Protein AF-F7WYX4-F1 (afdb_monomer_lite)

Organism: NCBI:txid261317

Structure (mmCIF, N/CA/C/O backbone):
data_AF-F7WYX4-F1
#
_entry.id   AF-F7WYX4-F1
#
loop_
_atom_site.group_PDB
_atom_site.id
_atom_site.type_symbol
_atom_site.label_atom_id
_atom_site.label_alt_id
_atom_site.label_comp_id
_atom_site.label_asym_id
_atom_site.label_entity_id
_atom_site.label_seq_id
_atom_site.pdbx_PDB_ins_code
_atom_site.Cartn_x
_atom_site.Cartn_y
_atom_site.Cartn_z
_atom_site.occupancy
_atom_site.B_iso_or_equiv
_atom_site.auth_seq_id
_atom_site.auth_comp_id
_atom_site.auth_asym_id
_atom_site.auth_atom_id
_atom_site.pdbx_PDB_model_num
ATOM 1 N N . MET A 1 1 ? -38.780 24.862 14.239 1.00 64.44 1 MET A N 1
ATOM 2 C CA . MET A 1 1 ? -38.043 23.805 13.497 1.00 64.44 1 MET A CA 1
ATOM 3 C C . MET A 1 1 ? -36.578 24.161 13.174 1.00 64.44 1 MET A C 1
ATOM 5 O O . MET A 1 1 ? -35.727 23.282 13.245 1.00 64.44 1 MET A O 1
ATOM 9 N N . TYR A 1 2 ? -36.233 25.423 12.870 1.00 73.75 2 TYR A N 1
ATOM 10 C CA . TYR A 1 2 ? -34.853 25.835 12.524 1.00 73.75 2 TYR A CA 1
ATOM 11 C C . TYR A 1 2 ? -33.871 25.843 13.718 1.00 73.75 2 TYR A C 1
ATOM 13 O O . TYR A 1 2 ? -32.739 25.372 13.615 1.00 73.75 2 TYR A O 1
ATOM 21 N N . ILE A 1 3 ? -34.338 26.281 14.891 1.00 72.44 3 ILE A N 1
ATOM 22 C CA . ILE A 1 3 ? -33.529 26.402 16.119 1.00 72.44 3 ILE A CA 1
ATOM 23 C C . ILE A 1 3 ? -33.015 25.034 16.606 1.00 72.44 3 ILE A C 1
ATOM 25 O O . ILE A 1 3 ? -31.857 24.904 16.998 1.00 72.44 3 ILE A O 1
ATOM 29 N N . GLN A 1 4 ? -33.822 23.974 16.478 1.00 79.62 4 GLN A N 1
ATOM 30 C CA . GLN A 1 4 ? -33.411 22.610 16.835 1.00 79.62 4 GLN A CA 1
ATOM 31 C C . GLN A 1 4 ? -32.272 22.083 15.945 1.00 79.62 4 GLN A C 1
ATOM 33 O O . GLN A 1 4 ? -31.374 21.401 16.441 1.00 79.62 4 GLN A O 1
ATOM 38 N N . LYS A 1 5 ? -32.250 22.430 14.647 1.00 73.62 5 LYS A N 1
ATOM 39 C CA . LYS A 1 5 ? -31.145 22.058 13.741 1.00 73.62 5 LYS A CA 1
ATOM 40 C C . LYS A 1 5 ? -29.833 22.733 14.145 1.00 73.62 5 LYS A C 1
ATOM 42 O O . LYS A 1 5 ? -28.790 22.078 14.141 1.00 73.62 5 LYS A O 1
ATOM 47 N N . ILE A 1 6 ? -29.885 24.010 14.527 1.00 77.56 6 ILE A N 1
ATOM 48 C CA . ILE A 1 6 ? -28.706 24.765 14.977 1.00 77.56 6 ILE A CA 1
ATOM 49 C C . ILE A 1 6 ? -28.170 24.185 16.287 1.00 77.56 6 ILE A C 1
ATOM 51 O O . ILE A 1 6 ? -26.972 23.915 16.388 1.00 77.56 6 ILE A O 1
ATOM 55 N N . TYR A 1 7 ? -29.053 23.910 17.250 1.00 78.38 7 TYR A N 1
ATOM 56 C CA . TYR A 1 7 ? -28.673 23.349 18.546 1.00 78.38 7 TYR A CA 1
ATOM 57 C C . TYR A 1 7 ? -27.979 21.987 18.397 1.00 78.38 7 TYR A C 1
ATOM 59 O O . TYR A 1 7 ? -26.885 21.768 18.923 1.00 78.38 7 TYR A O 1
ATOM 67 N N . LYS A 1 8 ? -28.545 21.100 17.567 1.00 74.62 8 LYS A N 1
ATOM 68 C CA . LYS A 1 8 ? -27.957 19.785 17.280 1.00 74.62 8 LYS A CA 1
ATOM 69 C C . LYS A 1 8 ? -26.586 19.911 16.602 1.00 74.62 8 LYS A C 1
ATOM 71 O O . LYS A 1 8 ? -25.646 19.210 16.974 1.00 74.62 8 LYS A O 1
ATOM 76 N N . LYS A 1 9 ? -26.441 20.827 15.634 1.00 76.75 9 LYS A N 1
ATOM 77 C CA . LYS A 1 9 ? -25.167 21.101 14.941 1.00 76.75 9 LYS A CA 1
ATOM 78 C C . LYS A 1 9 ? -24.093 21.614 15.905 1.00 76.75 9 LYS A C 1
ATOM 80 O O . LYS A 1 9 ? -22.943 21.189 15.809 1.00 76.75 9 LYS A O 1
ATOM 85 N N . TYR A 1 10 ? -24.467 22.483 16.842 1.00 76.44 10 TYR A N 1
ATOM 86 C CA . TYR A 1 10 ? -23.552 23.049 17.831 1.00 76.44 10 TYR A CA 1
ATOM 87 C C . TYR A 1 10 ? -23.052 21.992 18.828 1.00 76.44 10 TYR A C 1
ATOM 89 O O . TYR A 1 10 ? -21.844 21.854 19.019 1.00 76.44 10 TYR A O 1
ATOM 97 N N . ILE A 1 11 ? -23.958 21.174 19.372 1.00 77.38 11 ILE A N 1
ATOM 98 C CA . ILE A 1 11 ? -23.621 20.061 20.275 1.00 77.38 11 ILE A CA 1
ATOM 99 C C . ILE A 1 11 ? -22.685 19.056 19.608 1.00 77.38 11 ILE A C 1
ATOM 101 O O . ILE A 1 11 ? -21.669 18.668 20.183 1.00 77.38 11 ILE A O 1
ATOM 105 N N . TYR A 1 12 ? -22.977 18.664 18.367 1.00 77.00 12 TYR A N 1
ATOM 106 C CA . TYR A 1 12 ? -22.134 17.703 17.664 1.00 77.00 12 TYR A CA 1
ATOM 107 C C . TYR A 1 12 ? -20.720 18.218 17.398 1.00 77.00 12 TYR A C 1
ATOM 109 O O . TYR A 1 12 ? -19.785 17.420 17.425 1.00 77.00 12 TYR A O 1
ATOM 117 N N . ARG A 1 13 ? -20.556 19.527 17.177 1.00 74.19 13 ARG A N 1
ATOM 118 C CA . ARG A 1 13 ? -19.239 20.139 16.975 1.00 74.19 13 ARG A CA 1
ATOM 119 C C . ARG A 1 13 ? -18.391 20.089 18.246 1.00 74.19 13 ARG A C 1
ATOM 121 O O . ARG A 1 13 ? -17.196 19.823 18.168 1.00 74.19 13 ARG A O 1
ATOM 128 N N . HIS A 1 14 ? -18.994 20.316 19.410 1.00 71.75 14 HIS A N 1
ATOM 129 C CA . HIS A 1 14 ? -18.281 20.248 20.689 1.00 71.75 14 HIS A CA 1
ATOM 130 C C . HIS A 1 14 ? -17.919 18.820 21.088 1.00 71.75 14 HIS A C 1
ATOM 132 O O . HIS A 1 14 ? -16.806 18.584 21.543 1.00 71.75 14 HIS A O 1
ATOM 138 N N . ILE A 1 15 ? -18.795 17.850 20.819 1.00 75.88 15 ILE A N 1
ATOM 139 C CA . ILE A 1 15 ? -18.499 16.427 21.049 1.00 75.88 15 ILE A CA 1
ATOM 140 C C . ILE A 1 15 ? -17.307 15.967 20.200 1.00 75.88 15 ILE A C 1
ATOM 142 O O . ILE A 1 15 ? -16.460 15.222 20.685 1.00 75.88 15 ILE A O 1
ATOM 146 N N . GLU A 1 16 ? -17.205 16.413 18.945 1.00 73.50 16 GLU A N 1
ATOM 147 C CA . GLU A 1 16 ? -16.039 16.104 18.110 1.00 73.50 16 GLU A CA 1
ATOM 148 C C . GLU A 1 16 ? -14.760 16.725 18.670 1.00 73.50 16 GLU A C 1
ATOM 150 O O . GLU A 1 16 ? -13.762 16.020 18.793 1.00 73.50 16 GLU A O 1
ATOM 155 N N . LYS A 1 17 ? -14.795 17.997 19.086 1.00 73.94 17 LYS A N 1
ATOM 156 C CA . LYS A 1 17 ? -13.642 18.654 19.721 1.00 73.94 17 LYS A CA 1
ATOM 157 C C . LYS A 1 17 ? -13.162 17.907 20.967 1.00 73.94 17 LYS A C 1
ATOM 159 O O . LYS A 1 17 ? -11.965 17.701 21.113 1.00 73.94 17 LYS A O 1
ATOM 164 N N . ILE A 1 18 ? -14.082 17.443 21.816 1.00 74.19 18 ILE A N 1
ATOM 165 C CA . ILE A 1 18 ? -13.748 16.667 23.021 1.00 74.19 18 ILE A CA 1
ATOM 166 C C . ILE A 1 18 ? -13.075 15.339 22.650 1.00 74.19 18 ILE A C 1
ATOM 168 O O . ILE A 1 18 ? -12.063 14.975 23.248 1.00 74.19 18 ILE A O 1
ATOM 172 N N . LYS A 1 19 ? -13.578 14.636 21.625 1.00 74.44 19 LYS A N 1
ATOM 173 C CA . LYS A 1 19 ? -12.948 13.397 21.140 1.00 74.44 19 LYS A CA 1
ATOM 174 C C . LYS A 1 19 ? -11.538 13.650 20.603 1.00 74.44 19 LYS A C 1
ATOM 176 O O . LYS A 1 19 ? -10.620 12.921 20.964 1.00 74.44 19 LYS A O 1
ATOM 181 N N . TRP A 1 20 ? -11.336 14.706 19.818 1.00 74.31 20 TRP A N 1
ATOM 182 C CA . TRP A 1 20 ? -10.003 15.083 19.336 1.00 74.31 20 TRP A CA 1
ATOM 183 C C . TRP A 1 20 ? -9.052 15.474 20.476 1.00 74.31 20 TRP A C 1
ATOM 185 O O . TRP A 1 20 ? -7.916 15.006 20.494 1.00 74.31 20 TRP A O 1
ATOM 195 N N . CYS A 1 21 ? -9.520 16.228 21.476 1.00 72.25 21 CYS A N 1
ATOM 196 C CA . CYS A 1 21 ? -8.735 16.526 22.677 1.00 72.25 21 CYS A CA 1
ATOM 197 C C . CYS A 1 21 ? -8.319 15.256 23.432 1.00 72.25 21 CYS A C 1
ATOM 199 O O . CYS A 1 21 ? -7.176 15.176 23.870 1.00 72.25 21 CYS A O 1
ATOM 201 N N . SER A 1 22 ? -9.193 14.248 23.549 1.00 72.06 22 SER A N 1
ATOM 202 C CA . SER A 1 22 ? -8.821 12.980 24.199 1.00 72.06 22 SER A CA 1
ATOM 203 C C . SER A 1 22 ? -7.710 12.236 23.453 1.00 72.06 22 SER A C 1
ATOM 205 O O . SER A 1 22 ? -6.797 11.719 24.090 1.00 72.06 22 SER A O 1
ATOM 207 N N . ILE A 1 23 ? -7.724 12.246 22.115 1.00 75.00 23 ILE A N 1
ATOM 208 C CA . ILE A 1 23 ? -6.678 11.618 21.292 1.00 75.00 23 ILE A CA 1
ATOM 209 C C . ILE A 1 23 ? -5.335 12.322 21.515 1.00 75.00 23 ILE A C 1
ATOM 211 O O . ILE A 1 23 ? -4.320 11.660 21.720 1.00 75.00 23 ILE A O 1
ATOM 215 N N . ILE A 1 24 ? -5.338 13.657 21.533 1.00 76.12 24 ILE A N 1
ATOM 216 C CA . ILE A 1 24 ? -4.138 14.472 21.774 1.00 76.12 24 ILE A CA 1
ATOM 217 C C . ILE A 1 24 ? -3.589 14.231 23.186 1.00 76.12 24 ILE A C 1
ATOM 219 O O . ILE A 1 24 ? -2.383 14.066 23.353 1.00 76.12 24 ILE A O 1
ATOM 223 N N . LEU A 1 25 ? -4.461 14.150 24.194 1.00 73.75 25 LEU A N 1
ATOM 224 C CA . LEU A 1 25 ? -4.069 13.862 25.575 1.00 73.75 25 LEU A CA 1
ATOM 225 C C . LEU A 1 25 ? -3.387 12.488 25.691 1.00 73.75 25 LEU A C 1
ATOM 227 O O . LEU A 1 25 ? -2.327 12.374 26.303 1.00 73.75 25 LEU A O 1
ATOM 231 N N . ILE A 1 26 ? -3.963 11.459 25.061 1.00 74.50 26 ILE A N 1
ATOM 232 C CA . ILE A 1 26 ? -3.391 10.105 25.022 1.00 74.50 26 ILE A CA 1
ATOM 233 C C . ILE A 1 26 ? -2.033 10.119 24.305 1.00 74.50 26 ILE A C 1
ATOM 235 O O . ILE A 1 26 ? -1.088 9.497 24.779 1.00 74.50 26 ILE A O 1
ATOM 239 N N . PHE A 1 27 ? -1.901 10.871 23.211 1.00 71.69 27 PHE A N 1
ATOM 240 C CA . PHE A 1 27 ? -0.636 11.020 22.489 1.00 71.69 27 PHE A CA 1
ATOM 241 C C . PHE A 1 27 ? 0.464 11.655 23.354 1.00 71.69 27 PHE A C 1
ATOM 243 O O . PHE A 1 27 ? 1.585 11.155 23.404 1.00 71.69 27 PHE A O 1
ATOM 250 N N . ILE A 1 28 ? 0.133 12.703 24.112 1.00 71.00 28 ILE A N 1
ATOM 251 C CA . ILE A 1 28 ? 1.062 13.363 25.043 1.00 71.00 28 ILE A CA 1
ATOM 252 C C . ILE A 1 28 ? 1.506 12.407 26.163 1.00 71.00 28 ILE A C 1
ATOM 254 O O . ILE A 1 28 ? 2.692 12.354 26.489 1.00 71.00 28 ILE A O 1
ATOM 258 N N . LEU A 1 29 ? 0.585 11.609 26.713 1.00 68.25 29 LEU A N 1
ATOM 259 C CA . LEU A 1 29 ? 0.895 10.579 27.715 1.00 68.25 29 LEU A CA 1
ATOM 260 C C . LEU A 1 29 ? 1.870 9.516 27.170 1.00 68.25 29 LEU A C 1
ATOM 262 O O . LEU A 1 29 ? 2.728 9.031 27.905 1.00 68.25 29 LEU A O 1
ATOM 266 N N . ILE A 1 30 ? 1.787 9.184 25.878 1.00 68.88 30 ILE A N 1
ATOM 267 C CA . ILE A 1 30 ? 2.705 8.247 25.209 1.00 68.88 30 ILE A CA 1
ATOM 268 C C . ILE A 1 30 ? 4.104 8.852 25.056 1.00 68.88 30 ILE A C 1
ATOM 270 O O . ILE A 1 30 ? 5.082 8.203 25.429 1.00 68.88 30 ILE A O 1
ATOM 274 N N . LEU A 1 31 ? 4.219 10.095 24.567 1.00 67.00 31 LEU A N 1
ATOM 275 C CA . LEU A 1 31 ? 5.518 10.782 24.472 1.00 67.00 31 LEU A CA 1
ATOM 276 C C . LEU A 1 31 ? 6.188 10.924 25.844 1.00 67.00 31 LEU A C 1
ATOM 278 O O . LEU A 1 31 ? 7.409 10.787 25.965 1.00 67.00 31 LEU A O 1
ATOM 282 N N . SER A 1 32 ? 5.383 11.177 26.878 1.00 65.06 32 SER A N 1
ATOM 283 C CA . SER A 1 32 ? 5.852 11.251 28.258 1.00 65.06 32 SER A CA 1
ATOM 284 C C . SER A 1 32 ? 6.422 9.908 28.729 1.00 65.06 32 SER A C 1
ATOM 286 O O . SER A 1 32 ? 7.544 9.874 29.233 1.00 65.06 32 SER A O 1
ATOM 288 N N . ASN A 1 33 ? 5.722 8.796 28.476 1.00 67.31 33 ASN A N 1
ATOM 289 C CA . ASN A 1 33 ? 6.205 7.454 28.819 1.00 67.31 33 ASN A CA 1
ATOM 290 C C . ASN A 1 33 ? 7.493 7.072 28.072 1.00 67.31 33 ASN A C 1
ATOM 292 O O . ASN A 1 33 ? 8.434 6.590 28.698 1.00 67.31 33 ASN A O 1
ATOM 296 N N . TYR A 1 34 ? 7.579 7.347 26.767 1.00 65.88 34 TYR A N 1
ATOM 297 C CA . TYR A 1 34 ? 8.790 7.078 25.978 1.00 65.88 34 TYR A CA 1
ATOM 298 C C . TYR A 1 34 ? 10.016 7.828 26.525 1.00 65.88 34 TYR A C 1
ATOM 300 O O . TYR A 1 34 ? 11.110 7.276 26.636 1.00 65.88 34 TYR A O 1
ATOM 308 N N . SER A 1 35 ? 9.824 9.084 26.935 1.00 63.06 35 SER A N 1
ATOM 309 C CA . SER A 1 35 ? 10.899 9.897 27.516 1.00 63.06 35 SER A CA 1
ATOM 310 C C . SER A 1 35 ? 11.387 9.355 28.868 1.00 63.06 35 SER A C 1
ATOM 312 O O . SER A 1 35 ? 12.563 9.511 29.201 1.00 63.06 35 SER A O 1
ATOM 314 N N . PHE A 1 36 ? 10.511 8.708 29.647 1.00 60.38 36 PHE A N 1
ATOM 315 C CA . PHE A 1 36 ? 10.855 8.102 30.938 1.00 60.38 36 PHE A CA 1
ATOM 316 C C . PHE A 1 36 ? 11.658 6.800 30.793 1.00 60.38 36 PHE A C 1
ATOM 318 O O . PHE A 1 36 ? 12.568 6.557 31.588 1.00 60.38 36 PHE A O 1
ATOM 325 N N . GLU A 1 37 ? 11.386 5.989 29.768 1.00 57.62 37 GLU A N 1
ATOM 326 C CA . GLU A 1 37 ? 12.102 4.726 29.535 1.00 57.62 37 GLU A CA 1
ATOM 327 C C . GLU A 1 37 ? 13.571 4.924 29.139 1.00 57.62 37 GLU A C 1
ATOM 329 O O . GLU A 1 37 ? 14.415 4.114 29.514 1.00 57.62 37 GLU A O 1
ATOM 334 N N . ASN A 1 38 ? 13.922 6.042 28.494 1.00 56.91 38 ASN A N 1
ATOM 335 C CA . ASN A 1 38 ? 15.322 6.373 28.194 1.00 56.91 38 ASN A CA 1
ATOM 336 C C . ASN A 1 38 ? 16.199 6.571 29.450 1.00 56.91 38 ASN A C 1
ATOM 338 O O . ASN A 1 38 ? 17.423 6.551 29.341 1.00 56.91 38 ASN A O 1
ATOM 342 N N . LYS A 1 39 ? 15.607 6.759 30.641 1.00 58.72 39 LYS A N 1
ATOM 343 C CA . LYS A 1 39 ? 16.338 6.894 31.915 1.00 58.72 39 LYS A CA 1
ATOM 344 C C . LYS A 1 39 ? 16.502 5.584 32.687 1.00 58.72 39 LYS A C 1
ATOM 346 O O . LYS A 1 39 ? 17.394 5.501 33.526 1.00 58.72 39 LYS A O 1
ATOM 351 N N . MET A 1 40 ? 15.670 4.571 32.442 1.00 54.72 40 MET A N 1
ATOM 352 C CA . MET A 1 40 ? 15.713 3.297 33.165 1.00 54.72 40 MET A CA 1
ATOM 353 C C . MET A 1 40 ? 15.946 2.153 32.181 1.00 54.72 40 MET A C 1
ATOM 355 O O . MET A 1 40 ? 15.051 1.739 31.455 1.00 54.72 40 MET A O 1
ATOM 359 N N . ASN A 1 41 ? 17.167 1.616 32.190 1.00 54.94 41 ASN A N 1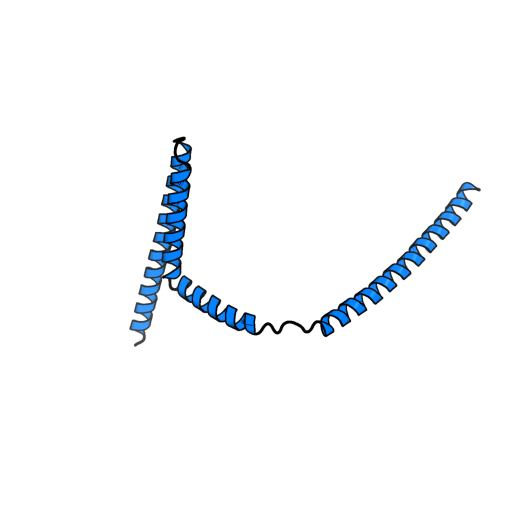
ATOM 360 C CA . ASN A 1 41 ? 17.710 0.649 31.226 1.00 54.94 41 ASN A CA 1
ATOM 361 C C . ASN A 1 41 ? 17.045 -0.753 31.218 1.00 54.94 41 ASN A C 1
ATOM 363 O O . ASN A 1 41 ? 17.619 -1.711 30.708 1.00 54.94 41 ASN A O 1
ATOM 367 N N . SER A 1 42 ? 15.839 -0.896 31.766 1.00 54.78 42 SER A N 1
ATOM 368 C CA . SER A 1 42 ? 15.110 -2.157 31.885 1.00 54.78 42 SER A CA 1
ATOM 369 C C . SER A 1 42 ? 13.638 -1.940 31.563 1.00 54.78 42 SER A C 1
ATOM 371 O O . SER A 1 42 ? 12.863 -1.672 32.471 1.00 54.78 42 SER A O 1
ATOM 373 N N . THR A 1 43 ? 13.271 -2.074 30.278 1.00 62.69 43 THR A N 1
ATOM 374 C CA . THR A 1 43 ? 12.122 -2.873 29.780 1.00 62.69 43 THR A CA 1
ATOM 375 C C . THR A 1 43 ? 11.651 -2.442 28.381 1.00 62.69 43 THR A C 1
ATOM 377 O O . THR A 1 43 ? 10.528 -1.976 28.211 1.00 62.69 43 THR A O 1
ATOM 380 N N . LYS A 1 44 ? 12.450 -2.689 27.333 1.00 64.50 44 LYS A N 1
ATOM 381 C CA . LYS A 1 44 ? 12.035 -2.458 25.927 1.00 64.50 44 LYS A CA 1
ATOM 382 C C . LYS A 1 44 ? 10.709 -3.153 25.557 1.00 64.50 44 LYS A C 1
ATOM 384 O O . LYS A 1 44 ? 9.947 -2.659 24.737 1.00 64.50 44 LYS A O 1
ATOM 389 N N . ILE A 1 45 ? 10.415 -4.288 26.195 1.00 66.12 45 ILE A N 1
ATOM 390 C CA . ILE A 1 45 ? 9.194 -5.074 25.966 1.00 66.12 45 ILE A CA 1
ATOM 391 C C . ILE A 1 45 ? 7.944 -4.354 26.503 1.00 66.12 45 ILE A C 1
ATOM 393 O O . ILE A 1 45 ? 6.894 -4.409 25.868 1.00 66.12 45 ILE A O 1
ATOM 397 N N . LYS A 1 46 ? 8.044 -3.641 27.636 1.00 67.81 46 LYS A N 1
ATOM 398 C CA . LYS A 1 46 ? 6.900 -2.907 28.203 1.00 67.81 46 LYS A CA 1
ATOM 399 C C . LYS A 1 46 ? 6.515 -1.737 27.298 1.00 67.81 46 LYS A C 1
ATOM 401 O O . LYS A 1 46 ? 5.337 -1.611 26.976 1.00 67.81 46 LYS A O 1
ATOM 406 N N . SER A 1 47 ? 7.501 -0.991 26.802 1.00 66.56 47 SER A N 1
ATOM 407 C CA . SER A 1 47 ? 7.331 0.068 25.797 1.00 66.56 47 SER A CA 1
ATOM 408 C C . SER A 1 47 ? 6.475 -0.363 24.610 1.00 66.56 47 SER A C 1
ATOM 410 O O . SER A 1 47 ? 5.478 0.272 24.269 1.00 66.56 47 SER A O 1
ATOM 412 N N . ILE A 1 48 ? 6.832 -1.504 24.014 1.00 68.94 48 ILE A N 1
ATOM 413 C CA . ILE A 1 48 ? 6.179 -2.040 22.818 1.00 68.94 48 ILE A CA 1
ATOM 414 C C . ILE A 1 48 ? 4.734 -2.439 23.122 1.00 68.94 48 ILE A C 1
ATOM 416 O O . ILE A 1 48 ? 3.839 -2.144 22.332 1.00 68.94 48 ILE A O 1
ATOM 420 N N . ILE A 1 49 ? 4.485 -3.065 24.275 1.00 72.31 49 ILE A N 1
ATOM 421 C CA . ILE A 1 49 ? 3.138 -3.481 24.684 1.00 72.31 49 ILE A CA 1
ATOM 422 C C . ILE A 1 49 ? 2.247 -2.259 24.943 1.00 72.31 49 ILE A C 1
ATOM 424 O O . ILE A 1 49 ? 1.124 -2.208 24.440 1.00 72.31 49 ILE A O 1
ATOM 428 N N . TYR A 1 50 ? 2.740 -1.248 25.666 1.00 70.25 50 TYR A N 1
ATOM 429 C CA . TYR A 1 50 ? 1.985 -0.013 25.904 1.00 70.25 50 TYR A CA 1
ATOM 430 C C . TYR A 1 50 ? 1.765 0.786 24.608 1.00 70.25 50 TYR A C 1
ATOM 432 O O . TYR A 1 50 ? 0.673 1.312 24.383 1.00 70.25 50 TYR A O 1
ATOM 440 N N . GLY A 1 51 ? 2.751 0.818 23.710 1.00 70.12 51 GLY A N 1
ATOM 441 C CA . GLY A 1 51 ? 2.620 1.406 22.376 1.00 70.12 51 GLY A CA 1
ATOM 442 C C . GLY A 1 51 ? 1.558 0.702 21.523 1.00 70.12 51 GLY A C 1
ATOM 443 O O . GLY A 1 51 ? 0.678 1.349 20.961 1.00 70.12 51 GLY A O 1
ATOM 444 N N . ALA A 1 52 ? 1.566 -0.630 21.479 1.00 70.56 52 ALA A N 1
ATOM 445 C CA . ALA A 1 52 ? 0.573 -1.400 20.731 1.00 70.56 52 ALA A CA 1
ATOM 446 C C . ALA A 1 52 ? -0.848 -1.219 21.294 1.00 70.56 52 ALA A C 1
ATOM 448 O O . ALA A 1 52 ? -1.792 -0.978 20.539 1.00 70.56 52 ALA A O 1
ATOM 449 N N . LEU A 1 53 ? -1.002 -1.275 22.622 1.00 72.62 53 LEU A N 1
ATOM 450 C CA . LEU A 1 53 ? -2.298 -1.120 23.287 1.00 72.62 53 LEU A CA 1
ATOM 451 C C . LEU A 1 53 ? -2.898 0.273 23.043 1.00 72.62 53 LEU A C 1
ATOM 453 O O . LEU A 1 53 ? -4.101 0.414 22.828 1.00 72.62 53 LEU A O 1
ATOM 457 N N . THR A 1 54 ? -2.062 1.310 23.024 1.00 68.88 54 THR A N 1
ATOM 458 C CA . THR A 1 54 ? -2.518 2.682 22.778 1.00 68.88 54 THR A CA 1
ATOM 459 C C . THR A 1 54 ? -2.919 2.917 21.328 1.00 68.88 54 THR A C 1
ATOM 461 O O . THR A 1 54 ? -3.976 3.502 21.092 1.00 68.88 54 THR A O 1
ATOM 464 N N . VAL A 1 55 ? -2.161 2.407 20.353 1.00 73.62 55 VAL A N 1
ATOM 465 C CA . VAL A 1 55 ? -2.545 2.463 18.931 1.00 73.62 55 VAL A CA 1
ATOM 466 C C . VAL A 1 55 ? -3.880 1.747 18.696 1.00 73.62 55 VAL A C 1
ATOM 468 O O . VAL A 1 55 ? -4.747 2.264 17.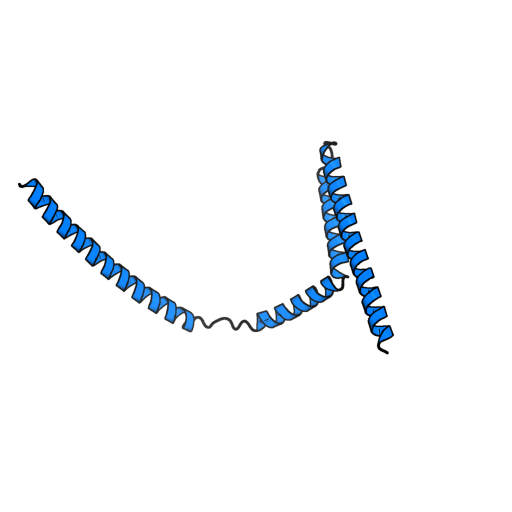985 1.00 73.62 55 VAL A O 1
ATOM 471 N N . LEU A 1 56 ? -4.102 0.601 19.346 1.00 73.69 56 LEU A N 1
ATOM 472 C CA . LEU A 1 56 ? -5.380 -0.118 19.307 1.00 73.69 56 LEU A CA 1
ATOM 473 C C . LEU A 1 56 ? -6.528 0.703 19.917 1.00 73.69 56 LEU A C 1
ATOM 475 O O . LEU A 1 56 ? -7.596 0.816 19.316 1.00 73.69 56 LEU A O 1
ATOM 479 N N . CYS A 1 57 ? -6.314 1.343 21.067 1.00 71.88 57 CYS A N 1
ATOM 480 C CA . CYS A 1 57 ? -7.325 2.199 21.692 1.00 71.88 57 CYS A CA 1
ATOM 481 C C . CYS A 1 57 ? -7.662 3.431 20.836 1.00 71.88 57 CYS A C 1
ATOM 483 O O . CYS A 1 57 ? -8.837 3.733 20.624 1.00 71.88 57 CYS A O 1
ATOM 485 N N . ILE A 1 58 ? -6.651 4.127 20.308 1.00 72.00 58 ILE A N 1
ATOM 486 C CA . ILE A 1 58 ? -6.835 5.335 19.489 1.00 72.00 58 ILE A CA 1
ATOM 487 C C . ILE A 1 58 ? -7.549 4.989 18.181 1.00 72.00 58 ILE A C 1
ATOM 489 O O . ILE A 1 58 ? -8.499 5.674 17.802 1.00 72.00 58 ILE A O 1
ATOM 493 N N . SER A 1 59 ? -7.132 3.911 17.509 1.00 68.88 59 SER A N 1
ATOM 494 C CA . SER A 1 59 ? -7.773 3.455 16.271 1.00 68.88 59 SER A CA 1
ATOM 495 C C . SER A 1 59 ? -9.224 3.031 16.508 1.00 68.88 59 SER A C 1
ATOM 497 O O . SER A 1 59 ? -10.105 3.445 15.755 1.00 68.88 59 SER A O 1
ATOM 499 N N . SER A 1 60 ? -9.506 2.310 17.598 1.00 69.94 60 SER A N 1
ATOM 500 C CA . SER A 1 60 ? -10.870 1.952 18.000 1.00 69.94 60 SER A CA 1
ATOM 501 C C . SER A 1 60 ? -11.739 3.198 18.210 1.00 69.94 60 SER A C 1
ATOM 503 O O . SER A 1 60 ? -12.783 3.345 17.569 1.00 69.94 60 SER A O 1
ATOM 505 N N . ILE A 1 61 ? -11.270 4.171 19.006 1.00 69.94 61 ILE A N 1
ATOM 506 C CA . ILE A 1 61 ? -11.971 5.449 19.212 1.00 69.94 61 ILE A CA 1
ATOM 507 C C . ILE A 1 61 ? -12.211 6.169 17.879 1.00 69.94 61 ILE A C 1
ATOM 509 O O . ILE A 1 61 ? -13.308 6.694 17.658 1.00 69.94 61 ILE A O 1
ATOM 513 N N . PHE A 1 62 ? -11.213 6.182 16.991 1.00 70.00 62 PHE A N 1
ATOM 514 C CA . PHE A 1 62 ? -11.289 6.834 15.689 1.00 70.00 62 PHE A CA 1
ATOM 515 C C . PHE A 1 62 ? -12.389 6.227 14.813 1.00 70.00 62 PHE A C 1
ATOM 517 O O . PHE A 1 62 ? -13.202 6.980 14.269 1.00 70.00 62 PHE A O 1
ATOM 524 N N . PHE A 1 63 ? -12.504 4.896 14.753 1.00 64.56 63 PHE A N 1
ATOM 525 C CA . PHE A 1 63 ? -13.582 4.209 14.031 1.00 64.56 63 PHE A CA 1
ATOM 526 C C . PHE A 1 63 ? -14.979 4.551 14.569 1.00 64.56 63 PHE A C 1
ATOM 528 O O . PHE A 1 63 ? -15.928 4.681 13.793 1.00 64.56 63 PHE A O 1
ATOM 535 N N . PHE A 1 64 ? -15.117 4.791 15.876 1.00 68.88 64 PHE A N 1
ATOM 536 C CA . PHE A 1 64 ? -16.384 5.226 16.474 1.00 68.88 64 PHE A CA 1
ATOM 537 C C . PHE A 1 64 ? -16.706 6.719 16.257 1.00 68.88 64 PHE A C 1
ATOM 539 O O . PHE A 1 64 ? -17.806 7.176 16.602 1.00 68.88 64 PHE A O 1
ATOM 546 N N . THR A 1 65 ? -15.797 7.518 15.687 1.00 75.38 65 THR A N 1
ATOM 547 C CA . THR A 1 65 ? -16.075 8.923 15.342 1.00 75.38 65 THR A CA 1
ATOM 548 C C . THR A 1 65 ? -16.877 9.062 14.046 1.00 75.38 65 THR A C 1
ATOM 550 O O . THR A 1 65 ? -16.923 8.169 13.203 1.00 75.38 65 THR A O 1
ATOM 553 N N . LYS A 1 66 ? -17.522 10.222 13.855 1.00 70.50 66 LYS A N 1
ATOM 554 C CA . LYS A 1 66 ? -18.226 10.544 12.602 1.00 70.50 66 LYS A CA 1
ATOM 555 C C . LYS A 1 66 ? -17.283 10.577 11.402 1.00 70.50 66 LYS A C 1
ATOM 557 O O . LYS A 1 66 ? -17.696 10.195 10.313 1.00 70.50 66 LYS A O 1
ATOM 562 N N . ILE A 1 67 ? -16.040 11.012 11.616 1.00 71.25 67 ILE A N 1
ATOM 563 C CA . ILE A 1 67 ? -14.977 10.950 10.614 1.00 71.25 67 ILE A CA 1
ATOM 564 C C . ILE A 1 67 ? -14.703 9.480 10.259 1.00 71.25 67 ILE A C 1
ATOM 566 O O . ILE A 1 67 ? -14.815 9.122 9.093 1.00 71.25 67 ILE A O 1
ATOM 570 N N . GLY A 1 68 ? -14.487 8.607 11.250 1.00 72.31 68 GLY A N 1
ATOM 571 C CA . GLY A 1 68 ? -14.211 7.181 11.032 1.00 72.31 68 GLY A CA 1
ATOM 572 C C . GLY A 1 68 ? -15.331 6.453 10.290 1.00 72.31 68 GLY A C 1
ATOM 573 O O . GLY A 1 68 ? -15.072 5.716 9.343 1.00 72.31 68 GLY A O 1
ATOM 574 N N . LYS A 1 69 ? -16.594 6.733 10.632 1.00 77.44 69 LYS A N 1
ATOM 575 C CA . LYS A 1 69 ? -17.753 6.191 9.902 1.00 77.44 69 LYS A CA 1
ATOM 576 C C . LYS A 1 69 ? -17.808 6.650 8.443 1.00 77.44 69 LYS A C 1
ATOM 578 O O . LYS A 1 69 ? -18.133 5.845 7.580 1.00 77.44 69 LYS A O 1
ATOM 583 N N . LYS A 1 70 ? -17.470 7.914 8.154 1.00 78.19 70 LYS A N 1
ATOM 584 C CA . LYS A 1 70 ? -17.377 8.411 6.770 1.00 78.19 70 LYS A CA 1
ATOM 585 C C . LYS A 1 70 ? -16.265 7.714 5.992 1.00 78.19 70 LYS A C 1
ATOM 587 O O . LYS A 1 70 ? -16.495 7.342 4.852 1.00 78.19 70 LYS A O 1
ATOM 592 N N . TYR A 1 71 ? -15.105 7.492 6.610 1.00 78.44 71 TYR A N 1
ATOM 593 C CA . TYR A 1 71 ? -14.021 6.730 5.986 1.00 78.44 71 TYR A CA 1
ATOM 594 C C . TYR A 1 71 ? -14.431 5.286 5.681 1.00 78.44 71 TYR A C 1
ATOM 596 O O . TYR A 1 71 ? -14.109 4.783 4.613 1.00 78.44 71 TYR A O 1
ATOM 604 N N . LEU A 1 72 ? -15.175 4.624 6.573 1.00 81.00 72 LEU A N 1
ATOM 605 C CA . LEU A 1 72 ? -15.688 3.273 6.316 1.00 81.00 72 LEU A CA 1
ATOM 606 C C . LEU A 1 72 ? -16.657 3.229 5.128 1.00 81.00 72 LEU A C 1
ATOM 608 O O . LEU A 1 72 ? -16.552 2.327 4.301 1.00 81.00 72 LEU A O 1
ATOM 612 N N . ILE A 1 73 ? -17.562 4.205 5.033 1.00 83.88 73 ILE A N 1
ATOM 613 C CA . ILE A 1 73 ? -18.487 4.339 3.899 1.00 83.88 73 ILE A CA 1
ATOM 614 C C . ILE A 1 73 ? -17.702 4.602 2.608 1.00 83.88 73 ILE A C 1
ATOM 616 O O . ILE A 1 73 ? -17.893 3.890 1.630 1.00 83.88 73 ILE A O 1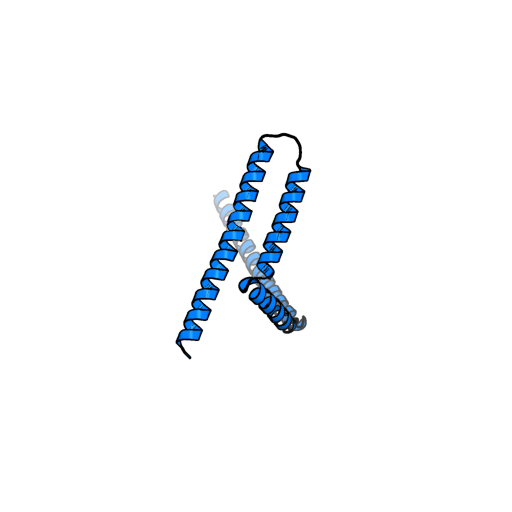
ATOM 620 N N . PHE A 1 74 ? -16.738 5.525 2.641 1.00 82.25 74 PHE A N 1
ATOM 621 C CA . PHE A 1 74 ? -15.860 5.811 1.507 1.00 82.25 74 PHE A CA 1
ATOM 622 C C . PHE A 1 74 ? -15.090 4.566 1.045 1.00 82.25 74 PHE A C 1
ATOM 624 O O . PHE A 1 74 ? -15.039 4.280 -0.140 1.00 82.25 74 PHE A O 1
ATOM 631 N N . LEU A 1 75 ? -14.552 3.757 1.964 1.00 83.50 75 LEU A N 1
ATOM 632 C CA . LEU A 1 75 ? -13.872 2.504 1.616 1.00 83.50 75 LEU A CA 1
ATOM 633 C C . LEU A 1 75 ? -14.809 1.484 0.954 1.00 83.50 75 LEU A C 1
ATOM 635 O O . LEU A 1 75 ? -14.377 0.717 0.093 1.00 83.50 75 LEU A O 1
ATOM 639 N N . GLN A 1 76 ? -16.076 1.436 1.368 1.00 83.56 76 GLN A N 1
ATOM 640 C CA . GLN A 1 76 ? -17.085 0.585 0.736 1.00 83.56 76 GLN A CA 1
ATOM 641 C C . GLN A 1 76 ? -17.445 1.093 -0.666 1.00 83.56 76 GLN A C 1
ATOM 643 O O . GLN A 1 76 ? -17.528 0.292 -1.595 1.00 83.56 76 GLN A O 1
ATOM 648 N N . GLU A 1 77 ? -17.593 2.407 -0.826 1.00 82.94 77 GLU A N 1
ATOM 649 C CA . GLU A 1 77 ? -17.846 3.070 -2.108 1.00 82.94 77 GLU A CA 1
ATOM 650 C C . GLU A 1 77 ? -16.667 2.879 -3.075 1.00 82.94 77 GLU A C 1
ATOM 652 O O . GLU A 1 77 ? -16.864 2.374 -4.179 1.00 82.94 77 GLU A O 1
ATOM 657 N N . SER A 1 78 ? -15.426 3.114 -2.634 1.00 78.69 78 SER A N 1
ATOM 658 C CA . SER A 1 78 ? -14.220 2.881 -3.437 1.00 78.69 78 SER A CA 1
ATOM 659 C C . SER A 1 78 ? -14.096 1.425 -3.884 1.00 78.69 78 SER A C 1
ATOM 661 O O . SER A 1 78 ? -13.737 1.163 -5.024 1.00 78.69 78 SER A O 1
ATOM 663 N N . LYS A 1 79 ? -14.437 0.439 -3.040 1.00 77.44 79 LYS A N 1
ATOM 664 C CA . LYS A 1 79 ? -14.444 -0.979 -3.457 1.00 77.44 79 LYS A CA 1
ATOM 665 C C . LYS A 1 79 ? -15.436 -1.262 -4.584 1.00 77.44 79 LYS A C 1
ATOM 667 O O . LYS A 1 79 ? -15.181 -2.152 -5.393 1.00 77.44 79 LYS A O 1
ATOM 672 N N . ASN A 1 80 ? -16.556 -0.548 -4.627 1.00 75.75 80 ASN A N 1
ATOM 673 C CA . ASN A 1 80 ? -17.527 -0.676 -5.709 1.00 75.75 80 ASN A CA 1
ATOM 674 C C . ASN A 1 80 ? -17.048 0.030 -6.984 1.00 75.75 80 ASN A C 1
ATOM 676 O O . ASN A 1 80 ? -17.254 -0.500 -8.070 1.00 75.75 80 ASN A O 1
ATOM 680 N N . GLU A 1 81 ? -16.335 1.149 -6.8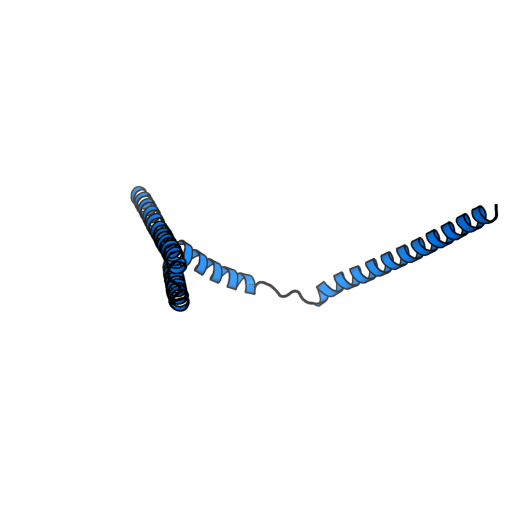69 1.00 74.69 81 GLU A N 1
ATOM 681 C CA . GLU A 1 81 ? -15.721 1.841 -8.012 1.00 74.69 81 GLU A CA 1
ATOM 682 C C . GLU A 1 81 ? -14.552 1.055 -8.618 1.00 74.69 81 GLU A C 1
ATOM 684 O O . GLU A 1 81 ? -14.435 0.957 -9.838 1.00 74.69 81 GLU A O 1
ATOM 689 N N . LEU A 1 82 ? -13.733 0.406 -7.785 1.00 72.25 82 LEU A N 1
ATOM 690 C CA . LEU A 1 82 ? -12.627 -0.443 -8.237 1.00 72.25 82 LEU A CA 1
ATOM 691 C C . LEU A 1 82 ? -13.111 -1.647 -9.062 1.00 72.25 82 LEU A C 1
ATOM 693 O O . LEU A 1 82 ? -12.394 -2.113 -9.943 1.00 72.25 82 LEU A O 1
ATOM 697 N N . LYS A 1 83 ? -14.334 -2.141 -8.824 1.00 69.06 83 LYS A N 1
ATOM 698 C CA . LYS A 1 83 ? -14.944 -3.206 -9.643 1.00 69.06 83 LYS A CA 1
ATOM 699 C C . LYS A 1 83 ? -15.314 -2.737 -11.049 1.00 69.06 83 LYS A C 1
ATOM 701 O O . LYS 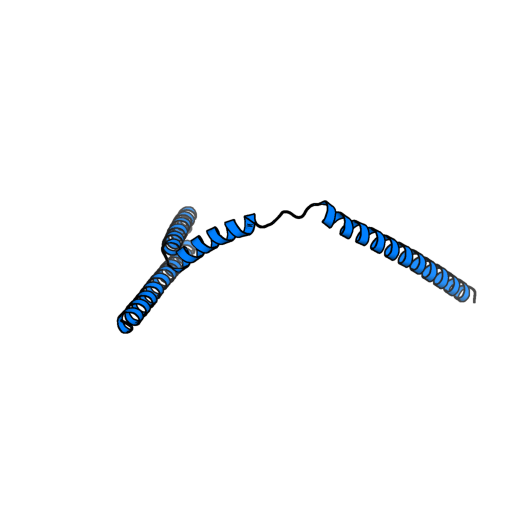A 1 83 ? -15.418 -3.565 -11.948 1.00 69.06 83 LYS A O 1
ATOM 706 N N . ASN A 1 84 ? -15.472 -1.429 -11.240 1.00 65.00 84 ASN A N 1
ATOM 707 C CA . ASN A 1 84 ? -15.725 -0.821 -12.542 1.00 65.00 84 ASN A CA 1
ATOM 708 C C . ASN A 1 84 ? -14.428 -0.493 -13.291 1.00 65.00 84 ASN A C 1
ATOM 710 O O . ASN A 1 84 ? -14.485 0.046 -14.397 1.00 65.00 84 ASN A O 1
ATOM 714 N N . ILE A 1 85 ? -13.261 -0.843 -12.733 1.00 71.88 85 ILE A N 1
ATOM 715 C CA . ILE A 1 85 ? -12.012 -0.877 -13.490 1.00 71.88 85 ILE A CA 1
ATOM 716 C C . ILE A 1 85 ? -12.109 -2.072 -14.432 1.00 71.88 85 ILE A C 1
ATOM 718 O O . ILE A 1 85 ? -11.678 -3.187 -14.143 1.00 71.88 85 ILE A O 1
ATOM 722 N N . ILE A 1 86 ? -12.737 -1.827 -15.574 1.00 64.06 86 ILE A N 1
ATOM 723 C CA . ILE A 1 86 ? -12.690 -2.701 -16.733 1.00 64.06 86 ILE A CA 1
ATOM 724 C C . ILE A 1 86 ? -11.204 -2.898 -17.029 1.00 64.06 86 ILE A C 1
ATOM 726 O O . ILE A 1 86 ? -10.520 -1.954 -17.429 1.00 64.06 86 ILE A O 1
ATOM 730 N N . ILE A 1 87 ? -10.686 -4.101 -16.767 1.00 70.25 87 ILE A N 1
ATOM 731 C CA . ILE A 1 87 ? -9.283 -4.397 -17.046 1.00 70.25 87 ILE A CA 1
ATOM 732 C C . ILE A 1 87 ? -9.074 -4.157 -18.551 1.00 70.25 87 ILE A C 1
ATOM 734 O O . ILE A 1 87 ? -9.841 -4.692 -19.365 1.00 70.25 87 ILE A O 1
ATOM 738 N N . PRO A 1 88 ? -8.106 -3.310 -18.944 1.00 62.72 88 PRO A N 1
ATOM 739 C CA . PRO A 1 88 ? -7.920 -2.973 -20.344 1.00 62.72 88 PRO A CA 1
ATOM 740 C C . PRO A 1 88 ? -7.632 -4.251 -21.137 1.00 62.72 88 PRO A C 1
ATOM 742 O O . PRO A 1 88 ? -6.814 -5.087 -20.741 1.00 62.72 88 PRO A O 1
ATOM 745 N N . LYS A 1 89 ? -8.329 -4.431 -22.264 1.00 69.06 89 LYS A N 1
ATOM 746 C CA . LYS A 1 89 ? -8.074 -5.552 -23.173 1.00 69.06 89 LYS A CA 1
ATOM 747 C C . LYS A 1 89 ? -6.654 -5.401 -23.726 1.00 69.06 89 LYS A C 1
ATOM 749 O O . LYS A 1 89 ? -6.332 -4.399 -24.357 1.00 69.06 89 LYS A O 1
ATOM 754 N N . LYS A 1 90 ? -5.814 -6.424 -23.525 1.00 68.38 90 LYS A N 1
ATOM 755 C CA . LYS A 1 90 ? -4.376 -6.437 -23.881 1.00 68.38 90 LYS A CA 1
ATOM 756 C C . LYS A 1 90 ? -4.082 -6.061 -25.343 1.00 68.38 90 LYS A C 1
ATOM 758 O O . LYS A 1 90 ? -2.987 -5.606 -25.653 1.00 68.38 90 LYS A O 1
ATOM 763 N N . ILE A 1 91 ? -5.056 -6.253 -26.231 1.00 66.62 91 ILE A N 1
ATOM 764 C CA . ILE A 1 91 ? -4.936 -6.022 -27.674 1.00 66.62 91 ILE A CA 1
ATOM 765 C C . ILE A 1 91 ? -4.727 -4.534 -27.994 1.00 66.62 91 ILE A C 1
ATOM 767 O O . ILE A 1 91 ? -3.968 -4.215 -28.905 1.00 66.62 91 ILE A O 1
ATOM 771 N N . ASP A 1 92 ? -5.344 -3.619 -27.244 1.00 72.31 92 ASP A N 1
ATOM 772 C CA . ASP A 1 92 ? -5.238 -2.187 -27.543 1.00 72.31 92 ASP A CA 1
ATOM 773 C C . ASP A 1 92 ? -3.925 -1.581 -27.028 1.00 72.31 92 ASP A C 1
ATOM 775 O O . ASP A 1 92 ? -3.358 -0.705 -27.678 1.00 72.31 92 ASP A O 1
ATOM 779 N N . SER A 1 93 ? -3.372 -2.117 -25.934 1.00 72.25 93 SER A N 1
ATOM 780 C CA . SER A 1 93 ? -2.060 -1.711 -25.407 1.00 72.25 93 SER A CA 1
ATOM 781 C C . SER A 1 93 ? -0.891 -2.150 -26.295 1.00 72.25 93 SER A C 1
ATOM 783 O O . SER A 1 93 ? 0.118 -1.458 -26.353 1.00 72.25 93 SER A O 1
ATOM 785 N N . LEU A 1 94 ? -1.013 -3.276 -27.008 1.00 83.25 94 LEU A N 1
ATOM 786 C CA . LEU A 1 94 ? 0.049 -3.763 -27.897 1.00 83.25 94 LEU A CA 1
ATOM 787 C C . LEU A 1 94 ? 0.176 -2.942 -29.184 1.00 83.25 94 LEU A C 1
ATOM 789 O O . LEU A 1 94 ? 1.271 -2.813 -29.721 1.00 83.25 94 LEU A O 1
ATOM 793 N N . LYS A 1 95 ? -0.926 -2.360 -29.675 1.00 84.25 95 LYS A N 1
ATOM 794 C CA . LYS A 1 95 ? -0.897 -1.498 -30.867 1.00 84.25 95 LYS A CA 1
ATOM 795 C C . LYS A 1 95 ? 0.004 -0.291 -30.636 1.00 84.25 95 LYS A C 1
ATOM 797 O O . LYS A 1 95 ? 0.841 0.023 -31.474 1.00 84.25 95 LYS A O 1
ATOM 802 N N . THR A 1 96 ? -0.146 0.367 -29.488 1.00 85.31 96 THR A N 1
ATOM 803 C CA . THR A 1 96 ? 0.616 1.579 -29.182 1.00 85.31 96 THR A CA 1
ATOM 804 C C . THR A 1 96 ? 2.078 1.271 -28.874 1.00 85.31 96 THR A C 1
ATOM 806 O O . THR A 1 96 ? 2.941 1.991 -29.364 1.00 85.31 96 THR A O 1
ATOM 809 N N . THR A 1 97 ? 2.396 0.182 -28.161 1.00 92.06 97 THR A N 1
ATOM 810 C CA . THR A 1 97 ? 3.801 -0.201 -27.921 1.00 92.06 97 THR A CA 1
ATOM 811 C C . THR A 1 97 ? 4.516 -0.604 -29.206 1.00 92.06 97 THR A C 1
ATOM 813 O O . THR A 1 97 ? 5.665 -0.221 -29.400 1.00 92.06 97 THR A O 1
ATOM 816 N N . LEU A 1 98 ? 3.841 -1.313 -30.112 1.00 93.50 98 LEU A N 1
ATOM 817 C CA . LEU A 1 98 ? 4.409 -1.711 -31.399 1.00 93.50 98 LEU A CA 1
ATOM 818 C C . LEU A 1 98 ? 4.682 -0.493 -32.292 1.00 93.50 98 LEU A C 1
ATOM 820 O O . LEU A 1 98 ? 5.756 -0.403 -32.883 1.00 93.50 98 LEU A O 1
ATOM 824 N N . ILE A 1 99 ? 3.766 0.483 -32.325 1.00 94.94 99 ILE A N 1
ATOM 825 C CA . ILE A 1 99 ? 3.988 1.764 -33.017 1.00 94.94 99 ILE A CA 1
ATOM 826 C C . ILE A 1 99 ? 5.203 2.495 -32.428 1.00 94.94 99 ILE A C 1
ATOM 828 O O . ILE A 1 99 ? 6.064 2.943 -33.183 1.00 94.94 99 ILE A O 1
ATOM 832 N N . VAL A 1 100 ? 5.312 2.581 -31.096 1.00 96.00 100 VAL A N 1
ATOM 833 C CA . VAL A 1 100 ? 6.458 3.230 -30.438 1.00 96.00 100 VAL A CA 1
ATOM 834 C C . VAL A 1 100 ? 7.767 2.522 -30.789 1.00 96.00 100 VAL A C 1
ATOM 836 O O . VAL A 1 100 ? 8.714 3.202 -31.162 1.00 96.00 100 VAL A O 1
ATOM 839 N N . ILE A 1 101 ? 7.812 1.185 -30.759 1.00 97.44 101 ILE A N 1
ATOM 840 C CA . ILE A 1 101 ? 9.007 0.397 -31.116 1.00 97.44 101 ILE A CA 1
ATOM 841 C C . ILE A 1 101 ? 9.465 0.692 -32.547 1.00 97.44 101 ILE A C 1
ATOM 843 O O . ILE A 1 101 ? 10.658 0.884 -32.782 1.00 97.44 101 ILE A O 1
ATOM 847 N N . ILE A 1 102 ? 8.528 0.755 -33.498 1.00 97.56 102 ILE A N 1
ATOM 848 C CA . ILE A 1 102 ? 8.839 1.075 -34.896 1.00 97.56 102 ILE A CA 1
ATOM 849 C C . ILE A 1 102 ? 9.452 2.474 -34.994 1.00 97.56 102 ILE A C 1
ATOM 851 O O . ILE A 1 102 ? 10.498 2.642 -35.619 1.00 97.56 102 ILE A O 1
ATOM 855 N N . ILE A 1 103 ? 8.836 3.467 -34.348 1.00 97.69 103 ILE A N 1
ATOM 856 C CA . ILE A 1 103 ? 9.318 4.853 -34.376 1.00 97.69 103 ILE A CA 1
ATOM 857 C C . ILE A 1 103 ? 10.702 4.959 -33.722 1.00 97.69 103 ILE A C 1
ATOM 859 O O . ILE A 1 103 ? 11.595 5.583 -34.290 1.00 97.69 103 ILE A O 1
ATOM 863 N N . THR A 1 104 ? 10.920 4.328 -32.564 1.00 97.19 104 THR A N 1
ATOM 864 C CA . THR A 1 104 ? 12.217 4.370 -31.872 1.00 97.19 104 THR A CA 1
ATOM 865 C C . THR A 1 104 ? 13.312 3.654 -32.654 1.00 97.19 104 THR A C 1
ATOM 867 O O . THR A 1 104 ? 14.440 4.138 -32.685 1.00 97.19 104 THR A O 1
ATOM 870 N N . ALA A 1 105 ? 12.996 2.541 -33.324 1.00 97.38 105 ALA A N 1
ATOM 871 C CA . ALA A 1 105 ? 13.943 1.845 -34.192 1.00 97.38 105 ALA A CA 1
ATOM 872 C C . ALA A 1 105 ? 14.348 2.716 -35.392 1.00 97.38 105 ALA A C 1
ATOM 874 O O . ALA A 1 105 ? 15.532 2.816 -35.705 1.00 97.38 105 ALA A O 1
ATOM 875 N N . LEU A 1 106 ? 13.383 3.402 -36.013 1.00 97.88 106 LEU A N 1
ATOM 876 C CA . LEU A 1 106 ? 13.636 4.359 -37.093 1.00 97.88 106 LEU A CA 1
ATOM 877 C C . LEU A 1 106 ? 14.525 5.519 -36.633 1.00 97.88 106 LEU A C 1
ATOM 879 O O . LEU A 1 106 ? 15.527 5.805 -37.281 1.00 97.88 106 LEU A O 1
ATOM 883 N N . LEU A 1 107 ? 14.205 6.148 -35.498 1.00 97.69 107 LEU A N 1
ATOM 884 C CA . LEU A 1 107 ? 15.005 7.243 -34.938 1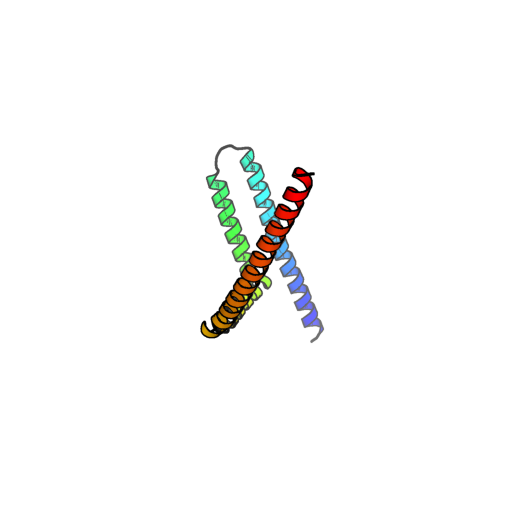.00 97.69 107 LEU A CA 1
ATOM 885 C C . LEU A 1 107 ? 16.432 6.796 -34.603 1.00 97.69 107 LEU A C 1
ATOM 887 O O . LEU A 1 107 ? 17.384 7.492 -34.945 1.00 97.69 107 LEU A O 1
ATOM 891 N N . SER A 1 108 ? 16.586 5.621 -33.987 1.00 97.50 108 SER A N 1
ATOM 892 C CA . SER A 1 108 ? 17.900 5.046 -33.683 1.00 97.50 108 SER A CA 1
ATOM 893 C C . SER A 1 108 ? 18.720 4.795 -34.947 1.00 97.50 108 SER A C 1
ATOM 895 O O . SER A 1 108 ? 19.925 5.029 -34.943 1.00 97.50 108 SER A O 1
ATOM 897 N N . LEU A 1 109 ? 18.085 4.324 -36.022 1.00 97.50 109 LEU A N 1
ATOM 898 C CA . LEU A 1 109 ? 18.757 4.053 -37.290 1.00 97.50 109 LEU A CA 1
ATOM 899 C C . LEU A 1 109 ? 19.160 5.353 -37.997 1.00 97.50 109 LEU A C 1
ATOM 901 O O . LEU A 1 109 ? 20.272 5.442 -38.512 1.00 97.50 109 LEU A O 1
ATOM 905 N N . MET A 1 110 ? 18.299 6.377 -37.976 1.00 97.19 110 MET A N 1
ATOM 906 C CA . MET A 1 110 ? 18.637 7.697 -38.518 1.00 97.19 110 MET A CA 1
ATOM 907 C C . MET A 1 110 ? 19.806 8.333 -37.763 1.00 97.19 110 MET A C 1
ATOM 909 O O . MET A 1 110 ? 20.743 8.803 -38.402 1.00 97.19 110 MET A O 1
ATOM 913 N N . LEU A 1 111 ? 19.788 8.304 -36.426 1.00 95.44 111 LEU A N 1
ATOM 914 C CA . LEU A 1 111 ? 20.887 8.829 -35.609 1.00 95.44 111 LEU A CA 1
ATOM 915 C C . LEU A 1 111 ? 22.198 8.096 -35.891 1.00 95.44 111 LEU A C 1
ATOM 917 O O . LEU A 1 111 ? 23.194 8.747 -36.176 1.00 95.44 111 LEU A O 1
ATOM 921 N N . TRP A 1 112 ? 22.179 6.762 -35.945 1.00 95.88 112 TRP A N 1
ATOM 922 C CA . TRP A 1 112 ? 23.376 5.972 -36.241 1.00 95.88 112 TRP A CA 1
ATOM 923 C C . TRP A 1 112 ? 24.026 6.335 -37.585 1.00 95.88 112 TRP A C 1
ATOM 925 O O . TRP A 1 112 ? 25.250 6.405 -37.691 1.00 95.88 112 TRP A O 1
ATOM 935 N N . ILE A 1 113 ? 23.220 6.599 -38.620 1.00 96.75 113 ILE A N 1
ATOM 936 C CA . ILE A 1 113 ? 23.734 7.043 -39.923 1.00 96.75 113 ILE A CA 1
ATOM 937 C C . ILE A 1 113 ? 24.377 8.427 -39.811 1.00 96.75 113 ILE A C 1
ATOM 939 O O . ILE A 1 113 ? 25.472 8.626 -40.338 1.00 96.75 113 ILE A O 1
ATOM 943 N N . LEU A 1 114 ? 23.722 9.372 -39.130 1.00 96.19 114 LEU A N 1
ATOM 944 C CA . LEU A 1 114 ? 24.276 10.711 -38.932 1.00 96.19 114 LEU A CA 1
ATOM 945 C C . LEU A 1 114 ? 25.576 10.665 -38.119 1.00 96.19 114 LEU A C 1
ATOM 947 O O . LEU A 1 114 ? 26.547 11.292 -38.527 1.00 96.19 114 LEU A O 1
ATOM 951 N N . ASP A 1 115 ? 25.626 9.898 -37.030 1.00 93.31 115 ASP A N 1
ATOM 952 C CA . ASP A 1 115 ? 26.816 9.756 -36.184 1.00 93.31 115 ASP A CA 1
ATOM 953 C C . ASP A 1 115 ? 28.011 9.217 -36.985 1.00 93.31 115 ASP A C 1
ATOM 955 O O . ASP A 1 115 ? 29.118 9.755 -36.910 1.00 93.31 115 ASP A O 1
ATOM 959 N N . ASN A 1 116 ? 27.784 8.199 -37.822 1.00 94.38 116 ASN A N 1
ATOM 960 C CA . ASN A 1 116 ? 28.822 7.657 -38.700 1.00 94.38 116 ASN A CA 1
ATOM 961 C C . ASN A 1 116 ? 29.263 8.663 -39.768 1.00 94.38 116 ASN A C 1
ATOM 963 O O . ASN A 1 116 ? 30.454 8.759 -40.061 1.00 94.38 116 ASN A O 1
ATOM 967 N N . PHE A 1 117 ? 28.322 9.417 -40.343 1.00 93.56 117 PHE A N 1
ATOM 968 C CA . PHE A 1 117 ? 28.624 10.448 -41.332 1.00 93.56 117 PHE A CA 1
ATOM 969 C C . PHE A 1 117 ? 29.465 11.580 -40.732 1.00 93.56 117 PHE A C 1
ATOM 971 O O . PHE A 1 117 ? 30.498 11.939 -41.296 1.00 93.56 117 PHE A O 1
ATOM 978 N N . PHE A 1 118 ? 29.076 12.098 -39.563 1.00 92.69 118 PHE A N 1
ATOM 979 C CA . PHE A 1 118 ? 29.841 13.119 -38.845 1.00 92.69 118 PHE A CA 1
ATOM 980 C C . PHE A 1 118 ? 31.238 12.626 -38.467 1.00 92.69 118 PHE A C 1
ATOM 982 O O . PHE A 1 118 ? 32.211 13.356 -38.648 1.00 92.69 118 PHE A O 1
ATOM 989 N N . ASN A 1 119 ? 31.360 11.388 -37.984 1.00 90.88 119 ASN A N 1
ATOM 990 C CA . ASN A 1 119 ? 32.660 10.819 -37.648 1.00 90.88 119 ASN A CA 1
ATOM 991 C C . ASN A 1 119 ? 33.557 10.672 -38.890 1.00 90.88 119 ASN A C 1
ATOM 993 O O . ASN A 1 119 ? 34.718 11.072 -38.860 1.00 90.88 119 ASN A O 1
ATOM 997 N N . ALA A 1 120 ? 33.018 10.159 -40.001 1.00 87.38 120 ALA A N 1
ATOM 998 C CA . ALA A 1 120 ? 33.757 10.024 -41.256 1.00 87.38 120 ALA A CA 1
ATOM 999 C C . ALA A 1 120 ? 34.226 11.382 -41.807 1.00 87.38 120 ALA A C 1
ATOM 1001 O O . ALA A 1 120 ? 35.365 11.498 -42.256 1.00 87.38 120 ALA A O 1
ATOM 1002 N N . PHE A 1 121 ? 33.377 12.410 -41.727 1.00 88.50 121 PHE A N 1
ATOM 1003 C CA . PHE A 1 121 ? 33.723 13.776 -42.118 1.00 88.50 121 PHE A CA 1
ATOM 1004 C C . PHE A 1 121 ? 34.857 14.350 -41.253 1.00 88.50 121 PHE A C 1
ATOM 1006 O O . PHE A 1 121 ? 35.869 14.800 -41.782 1.00 88.50 121 PHE A O 1
ATOM 1013 N N . ASN A 1 122 ? 34.748 14.236 -39.926 1.00 86.69 122 ASN A N 1
ATOM 1014 C CA . ASN A 1 122 ? 35.769 14.725 -38.994 1.00 86.69 122 ASN A CA 1
ATOM 1015 C C . ASN A 1 122 ? 37.130 14.022 -39.181 1.00 86.69 122 ASN A C 1
ATOM 1017 O O . ASN A 1 122 ? 38.183 14.651 -39.105 1.00 86.69 122 ASN A O 1
ATOM 1021 N N . ILE A 1 123 ? 37.125 12.716 -39.472 1.00 82.75 123 ILE A N 1
ATOM 1022 C CA . ILE A 1 123 ? 38.348 11.953 -39.776 1.00 82.75 123 ILE A CA 1
ATOM 1023 C C . ILE A 1 123 ? 39.020 12.466 -41.057 1.00 82.75 123 ILE A C 1
ATOM 1025 O O . ILE A 1 123 ? 40.252 12.517 -41.128 1.00 82.75 123 ILE A O 1
ATOM 1029 N N . MET A 1 124 ? 38.232 12.848 -42.064 1.00 76.06 124 MET A N 1
ATOM 1030 C CA . MET A 1 124 ? 38.749 13.372 -43.325 1.00 76.06 124 MET A CA 1
ATOM 1031 C C . MET A 1 124 ? 39.403 14.746 -43.132 1.00 76.06 124 MET A C 1
ATOM 1033 O O . MET A 1 124 ? 40.515 14.949 -43.615 1.00 76.06 124 MET A O 1
ATOM 1037 N N . ASP A 1 125 ? 38.783 15.633 -42.352 1.00 75.56 125 ASP A N 1
ATOM 1038 C CA . ASP A 1 125 ? 39.348 16.950 -42.031 1.00 75.56 125 ASP A CA 1
ATOM 1039 C C . ASP A 1 125 ? 40.624 16.841 -41.177 1.00 75.56 125 ASP A C 1
ATOM 1041 O O . ASP A 1 125 ? 41.637 17.465 -41.498 1.00 75.56 125 ASP A O 1
ATOM 1045 N N . TYR A 1 126 ? 40.637 15.967 -40.161 1.00 73.81 126 TYR A N 1
ATOM 1046 C CA . TYR A 1 126 ? 41.825 15.731 -39.329 1.00 73.81 126 TYR A CA 1
ATOM 1047 C C . TYR A 1 126 ? 43.006 15.179 -40.142 1.00 73.81 126 TYR A C 1
ATOM 1049 O O . TYR A 1 126 ? 44.157 15.559 -39.933 1.00 73.81 126 TYR A O 1
ATOM 1057 N N . SER A 1 127 ? 42.731 14.307 -41.115 1.00 66.00 127 SER A N 1
ATOM 1058 C CA . SER A 1 127 ? 43.771 13.731 -41.977 1.00 66.00 127 SER A CA 1
ATOM 1059 C C . SER A 1 127 ? 44.384 14.766 -42.928 1.00 66.00 127 SER A C 1
ATOM 1061 O O . SER A 1 127 ? 45.562 14.665 -43.257 1.00 66.00 127 SER A O 1
ATOM 1063 N N . VAL A 1 128 ? 43.621 15.775 -43.362 1.00 68.50 128 VAL A N 1
ATOM 1064 C CA . VAL A 1 128 ? 44.107 16.841 -44.258 1.00 68.50 128 VAL A CA 1
ATOM 1065 C C . VAL A 1 128 ? 44.950 17.878 -43.510 1.00 68.50 128 VAL A C 1
ATOM 1067 O O . VAL A 1 128 ? 45.904 18.404 -44.080 1.00 68.50 128 VAL A O 1
ATOM 1070 N N . GLU A 1 129 ? 44.643 18.155 -42.241 1.00 69.81 129 GLU A N 1
ATOM 1071 C CA . GLU A 1 129 ? 45.405 19.104 -41.418 1.00 69.81 129 GLU A CA 1
ATOM 1072 C C . GLU A 1 129 ? 46.725 18.520 -40.893 1.00 69.81 129 GLU A C 1
ATOM 1074 O O . GLU A 1 129 ? 47.708 19.242 -40.812 1.00 69.81 129 GLU A O 1
ATOM 1079 N N . VAL A 1 130 ? 46.790 17.212 -40.621 1.00 68.12 130 VAL A N 1
ATOM 1080 C CA . VAL A 1 130 ? 48.033 16.530 -40.197 1.00 68.12 130 VAL A CA 1
ATOM 1081 C C . VAL A 1 130 ? 49.031 16.335 -41.350 1.00 68.12 130 VAL A C 1
ATOM 1083 O O . VAL A 1 130 ? 50.231 16.204 -41.114 1.00 68.12 130 VAL A O 1
ATOM 1086 N N . ILE A 1 131 ? 48.553 16.288 -42.598 1.00 63.34 131 ILE A N 1
ATOM 1087 C CA . ILE A 1 131 ? 49.401 16.141 -43.796 1.00 63.34 131 ILE A CA 1
ATOM 1088 C C . ILE A 1 131 ? 49.952 17.500 -44.284 1.00 63.34 131 ILE A C 1
ATOM 1090 O O . ILE A 1 131 ? 50.899 17.522 -45.073 1.00 63.34 131 ILE A O 1
ATOM 1094 N N . ARG A 1 132 ? 49.392 18.626 -43.821 1.00 56.56 132 ARG A N 1
ATOM 1095 C CA . ARG A 1 132 ? 49.884 19.987 -44.093 1.00 56.56 132 ARG A CA 1
ATOM 1096 C C . ARG A 1 132 ? 50.922 20.415 -43.056 1.00 56.56 132 ARG A C 1
ATOM 1098 O O . ARG A 1 132 ? 51.886 21.089 -43.481 1.00 56.56 132 ARG A O 1
#

InterPro domains:
  IPR001901 Protein translocase complex, SecE/Sec61-gamma subunit [PF00584] (74-121)
  IPR005807 SecE subunit of protein translocation complex, bacterial-like [PTHR33910] (23-119)
  IPR005807 SecE subunit of protein translocation complex, bacterial-like [TIGR00964] (74-119)
  IPR038379 SecE superfamily [G3DSA:1.20.5.1030] (68-124)

Secondary structure (DSSP, 8-state):
-HHHHHHHHHHHHHHHHHHHHHHHHHHHHHHHHHHHHTTS-S-HHHHHHHHHHHHHHHHHHHHTSHHHHHHHHHHHHHHHHHTT--PPPHHHHHHHHHHHHHHHHHHHHHHHHHHHHHHHHHHHHHHHHHH-

Radius of gyration: 34.27 Å; chains: 1; bounding box: 88×33×77 Å

Sequence (132 aa):
MYIQKIYKKYIYRHIEKIKWCSIILIFILILSNYSFENKMNSTKIKSIIYGALTVLCISSIFFFTKIGKKYLIFLQESKNELKNIIIPKKIDSLKTTLIVIIITALLSLMLWILDNFFNAFNIMDYSVEVIR

pLDDT: mean 76.03, std 11.12, range [54.72, 97.88]

Foldseek 3Di:
DVVVVVVVVVVLVVVVVVLVVVLVVLVVVLVVVVVVCVVPVDDPPVNVVSVVVSVVVNVVSCCVDPNNVVVVVVVVVVVVVVVVPPPDDVVVVVVVVVVVVVVVVVVVVVVVVVVVVVVVVVVVVVVVVVVD